Protein AF-A0A3B0XY89-F1 (afdb_monomer)

Radius of gyration: 15.85 Å; Cα contacts (8 Å, |Δi|>4): 131; chains: 1; bounding box: 28×22×47 Å

Nearest PDB structures (foldseek):
  7rj5-assembly1_G  TM=5.286E-01  e=5.612E-02  Escherichia coli
  1uyn-assembly1_X  TM=5.904E-01  e=2.575E+00  Neisseria meningitidis
  2wjr-assembly1_A  TM=6.863E-01  e=9.972E+00  Escherichia coli K-12
  7ktp-assembly1_D  TM=3.292E-01  e=1.348E+00  Homo sapiens
  6c24-assembly1_N  TM=3.163E-01  e=4.374E+00  Homo sapiens

Sequence (67 aa):
MILGLSKWEIVARTSQYTVPETTLNRTSAGINYIFASNIIAKLAYETNDDDIAPVDDKMLVQLAYGF

Solvent-accessible surface area (backbone atoms only — not comparable to full-atom values): 4045 Å² total; per-residue (Å²): 137,88,82,90,71,78,52,65,44,82,45,77,48,77,48,76,47,80,50,101,89,49,67,35,42,37,39,34,46,32,41,35,40,50,82,45,102,42,34,38,39,37,43,35,43,35,46,51,51,43,92,88,54,87,49,79,63,43,81,45,77,47,81,48,78,61,133

Mean predicted aligned error: 6.06 Å

Foldseek 3Di:
DDPDDAQKDKDKDWDWDDDPVDIKIKIKIWMWGDPDPFKIKIWMWMDIDDPPDDDDIDIDIDIGGDD

Secondary structure (DSSP, 8-state):
---S--SEEEEEEEEEEEETTEEEEEEEEEEEEEEETTEEEEEEEEEEE-SSS-PPPEEEEEEEE--

pLDDT: mean 88.27, std 13.09, range [41.06, 98.44]

Structure (mmCIF, N/CA/C/O backbone):
data_AF-A0A3B0XY89-F1
#
_entry.id   AF-A0A3B0XY89-F1
#
loop_
_atom_site.group_PDB
_atom_site.id
_atom_site.type_symbol
_atom_site.label_atom_id
_atom_site.label_alt_id
_atom_site.label_comp_id
_atom_site.label_asym_id
_atom_site.label_entity_id
_atom_site.label_seq_id
_atom_site.pdbx_PDB_ins_code
_atom_site.Cartn_x
_atom_site.Cartn_y
_atom_site.Cartn_z
_atom_site.occupancy
_atom_site.B_iso_or_equiv
_atom_site.auth_seq_id
_atom_site.auth_comp_id
_atom_site.auth_asym_id
_atom_site.auth_atom_id
_atom_site.pdbx_PDB_model_num
ATOM 1 N N . MET A 1 1 ? -7.987 -0.292 25.582 1.00 41.06 1 MET A N 1
ATOM 2 C CA . MET A 1 1 ? -8.067 1.174 25.404 1.00 41.06 1 MET A CA 1
ATOM 3 C C . MET A 1 1 ? -6.700 1.639 24.925 1.00 41.06 1 MET A C 1
ATOM 5 O O . MET A 1 1 ? -5.767 1.589 25.710 1.00 41.06 1 MET A O 1
ATOM 9 N N . ILE A 1 2 ? -6.543 1.964 23.638 1.00 47.12 2 ILE A N 1
ATOM 10 C CA . ILE A 1 2 ? -5.291 2.537 23.119 1.00 47.12 2 ILE A CA 1
ATOM 11 C C . ILE A 1 2 ? -5.464 4.055 23.164 1.00 47.12 2 ILE A C 1
ATOM 13 O O . ILE A 1 2 ? -6.332 4.605 22.490 1.00 47.12 2 ILE A O 1
ATOM 17 N N . LEU A 1 3 ? -4.694 4.701 24.034 1.00 48.97 3 LEU A N 1
ATOM 18 C CA . LEU A 1 3 ? -4.641 6.149 24.193 1.00 48.97 3 LEU A CA 1
ATOM 19 C C . LEU A 1 3 ? -3.770 6.743 23.068 1.00 48.97 3 LEU A C 1
ATOM 21 O O . LEU A 1 3 ? -2.593 6.420 22.964 1.00 48.97 3 LEU A O 1
ATOM 25 N N . GLY A 1 4 ? -4.345 7.616 22.237 1.00 55.19 4 GLY A N 1
ATOM 26 C CA . GLY A 1 4 ? -3.633 8.759 21.640 1.00 55.19 4 GLY A CA 1
ATOM 27 C C . GLY A 1 4 ? -2.713 8.578 20.421 1.00 55.19 4 GLY A C 1
ATOM 28 O O . GLY A 1 4 ? -2.141 9.578 19.998 1.00 55.19 4 GLY A O 1
ATOM 29 N N . LEU A 1 5 ? -2.559 7.396 19.818 1.00 67.69 5 LEU A N 1
ATOM 30 C CA . LEU A 1 5 ? -1.766 7.256 18.582 1.00 67.69 5 LEU A CA 1
ATOM 31 C C . LEU A 1 5 ? -2.633 7.474 17.331 1.00 67.69 5 LEU A C 1
ATOM 33 O O . LEU A 1 5 ? -3.751 6.963 17.241 1.00 67.69 5 LEU A O 1
ATOM 37 N N . SER A 1 6 ? -2.122 8.254 16.370 1.00 82.69 6 SER A N 1
ATOM 38 C CA . SER A 1 6 ? -2.760 8.465 15.063 1.00 82.69 6 SER A CA 1
ATOM 39 C C . SER A 1 6 ? -3.052 7.122 14.384 1.00 82.69 6 SER A C 1
ATOM 41 O O . SER A 1 6 ? -2.194 6.247 14.347 1.00 82.69 6 SER A O 1
ATOM 43 N N . LYS A 1 7 ? -4.258 6.966 13.820 1.00 92.62 7 LYS A N 1
ATOM 44 C CA . LYS A 1 7 ? -4.668 5.773 13.050 1.00 92.62 7 LYS A CA 1
ATOM 45 C C . LYS A 1 7 ? -4.096 5.733 11.628 1.00 92.62 7 LYS A C 1
ATOM 47 O O . LYS A 1 7 ? -4.379 4.794 10.888 1.00 92.62 7 LYS A O 1
ATOM 52 N N . TRP A 1 8 ? -3.360 6.771 11.241 1.00 95.31 8 TRP A N 1
ATOM 53 C CA . TRP A 1 8 ? -2.768 6.928 9.920 1.00 95.31 8 TRP A CA 1
ATOM 54 C C . TRP A 1 8 ? -1.287 6.572 9.942 1.00 95.31 8 TRP A C 1
ATOM 56 O O . TRP A 1 8 ? -0.551 7.072 10.791 1.00 95.31 8 TRP A O 1
ATOM 66 N N . GLU A 1 9 ? -0.850 5.796 8.955 1.00 95.44 9 GLU A N 1
ATOM 67 C CA . GLU A 1 9 ? 0.565 5.509 8.710 1.00 95.44 9 GLU A CA 1
ATOM 68 C C . GLU A 1 9 ? 0.917 5.905 7.278 1.00 95.44 9 GLU A C 1
ATOM 70 O O . GLU A 1 9 ? 0.213 5.526 6.345 1.00 95.44 9 GLU A O 1
ATOM 75 N N . ILE A 1 10 ? 2.008 6.646 7.089 1.00 95.38 10 ILE A N 1
ATOM 76 C CA . ILE A 1 10 ? 2.565 6.915 5.759 1.00 95.38 10 ILE A CA 1
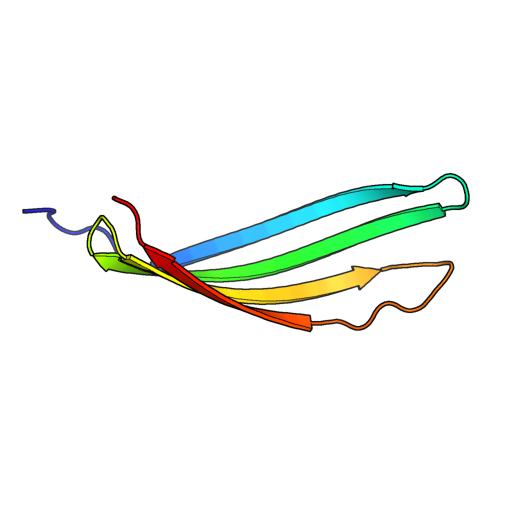ATOM 77 C C . ILE A 1 10 ? 3.599 5.835 5.456 1.00 95.38 10 ILE A C 1
ATOM 79 O O . ILE A 1 10 ? 4.407 5.484 6.315 1.00 95.38 10 ILE A O 1
ATOM 83 N N . VAL A 1 11 ? 3.588 5.322 4.229 1.00 96.50 11 VAL A N 1
ATOM 84 C CA . VAL A 1 11 ? 4.510 4.282 3.776 1.00 96.50 11 VAL A CA 1
ATOM 85 C C . VAL A 1 11 ? 5.201 4.742 2.504 1.00 96.50 11 VAL A C 1
ATOM 87 O O . VAL A 1 11 ? 4.547 5.113 1.534 1.00 96.50 11 VAL A O 1
ATOM 90 N N . ALA A 1 12 ? 6.525 4.659 2.493 1.00 96.81 12 ALA A N 1
ATOM 91 C CA . ALA A 1 12 ? 7.329 4.735 1.285 1.00 96.81 12 ALA A CA 1
ATOM 92 C C . ALA A 1 12 ? 8.124 3.434 1.155 1.00 96.81 12 ALA A C 1
ATOM 94 O O . ALA A 1 12 ? 8.626 2.901 2.146 1.00 96.81 12 ALA A O 1
ATOM 95 N N . ARG A 1 13 ? 8.225 2.905 -0.061 1.00 95.12 13 ARG A N 1
ATOM 96 C CA . ARG A 1 13 ? 9.008 1.705 -0.364 1.00 95.12 13 ARG A 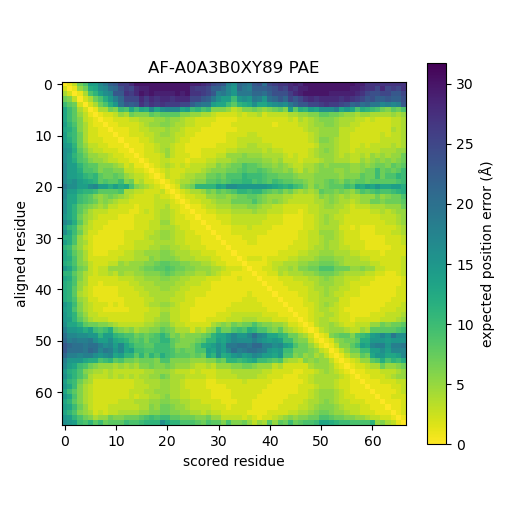CA 1
ATOM 97 C C . ARG A 1 13 ? 9.773 1.929 -1.650 1.00 95.12 13 ARG A C 1
ATOM 99 O O . ARG A 1 13 ? 9.209 2.419 -2.619 1.00 95.12 13 ARG A O 1
ATOM 106 N N . THR A 1 14 ? 11.025 1.503 -1.653 1.00 94.44 14 THR A N 1
ATOM 107 C CA . THR A 1 14 ? 11.817 1.307 -2.864 1.00 94.44 14 THR A CA 1
ATOM 108 C C . THR A 1 14 ? 12.197 -0.167 -2.954 1.00 94.44 14 THR A C 1
ATOM 110 O O . THR A 1 14 ? 12.357 -0.844 -1.932 1.00 94.44 14 THR A O 1
ATOM 113 N N . SER A 1 15 ? 12.237 -0.715 -4.157 1.00 91.44 15 SER A N 1
ATOM 114 C CA . SER A 1 15 ? 12.588 -2.108 -4.414 1.00 91.44 15 SER A CA 1
ATOM 115 C C . SER A 1 15 ? 13.286 -2.210 -5.759 1.00 91.44 15 SER A C 1
ATOM 117 O O . SER A 1 15 ? 12.932 -1.502 -6.699 1.00 91.44 15 SER A O 1
ATOM 119 N N . GLN A 1 16 ? 14.262 -3.106 -5.835 1.00 90.50 16 GLN A N 1
ATOM 120 C CA . GLN A 1 16 ? 15.011 -3.387 -7.047 1.00 90.50 16 GLN A CA 1
ATOM 121 C C . GLN A 1 16 ? 14.889 -4.873 -7.373 1.00 90.50 16 GLN A C 1
ATOM 123 O O . GLN A 1 16 ? 15.033 -5.716 -6.485 1.00 90.50 16 GLN A O 1
ATOM 128 N N . TYR A 1 17 ? 14.616 -5.184 -8.637 1.00 85.56 17 TYR A N 1
ATOM 129 C CA . TYR A 1 17 ? 14.509 -6.551 -9.132 1.00 85.56 17 TYR A CA 1
ATOM 130 C C . TYR A 1 17 ? 15.471 -6.736 -10.295 1.00 85.56 17 TYR A C 1
ATOM 132 O O . TYR A 1 17 ? 15.340 -6.078 -11.321 1.00 85.56 17 TYR A O 1
ATOM 140 N N . THR A 1 18 ? 16.429 -7.643 -10.146 1.00 87.19 18 THR A N 1
ATOM 141 C CA . THR A 1 18 ? 17.305 -8.033 -11.250 1.00 87.19 18 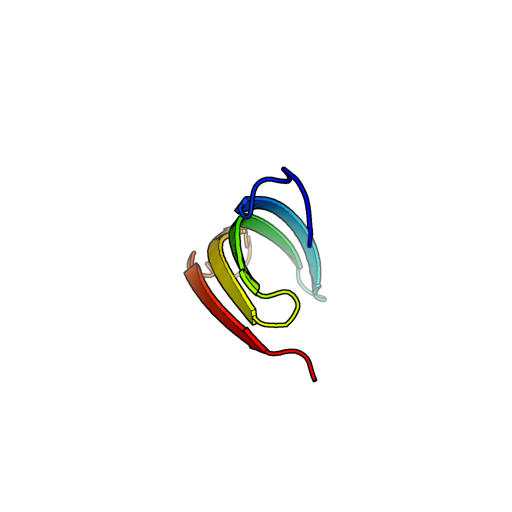THR A CA 1
ATOM 142 C C . THR A 1 18 ? 16.698 -9.233 -11.960 1.00 87.19 18 THR A C 1
ATOM 144 O O . THR A 1 18 ? 16.475 -10.281 -11.351 1.00 87.19 18 THR A O 1
ATOM 147 N N . VAL A 1 19 ? 16.436 -9.078 -13.252 1.00 82.81 19 VAL A N 1
ATOM 148 C CA . VAL A 1 19 ? 16.118 -10.166 -14.181 1.00 82.81 19 VAL A CA 1
ATOM 149 C C . VAL A 1 19 ? 17.320 -10.368 -15.114 1.00 82.81 19 VAL A C 1
ATOM 151 O O . VAL A 1 19 ? 18.159 -9.473 -15.205 1.00 82.81 19 VAL A O 1
ATOM 154 N N . PRO A 1 20 ? 17.471 -11.519 -15.795 1.00 86.62 20 PRO A N 1
ATOM 155 C CA . PRO A 1 20 ? 18.669 -11.800 -16.596 1.00 86.62 20 PRO A CA 1
ATOM 156 C C . PRO A 1 20 ? 19.042 -10.721 -17.628 1.00 86.62 20 PRO A C 1
ATOM 158 O O . PRO A 1 20 ? 20.211 -10.598 -17.976 1.00 86.62 20 PRO A O 1
ATOM 161 N N . GLU A 1 21 ? 18.064 -9.946 -18.098 1.00 83.62 21 GLU A N 1
ATOM 162 C CA . GLU A 1 21 ? 18.231 -8.952 -19.162 1.00 83.62 21 GLU A CA 1
ATOM 163 C C . GLU A 1 21 ? 18.313 -7.503 -18.643 1.00 83.62 21 GLU A C 1
ATOM 165 O O . GLU A 1 21 ? 18.864 -6.654 -19.337 1.00 83.62 21 GLU A O 1
ATOM 170 N N . THR A 1 22 ? 17.815 -7.198 -17.432 1.00 82.81 22 THR A N 1
ATOM 171 C CA . THR A 1 22 ? 17.777 -5.824 -16.887 1.00 82.81 22 THR A CA 1
ATOM 172 C C . THR A 1 22 ? 17.609 -5.749 -15.369 1.00 82.81 22 THR A C 1
ATOM 174 O O . THR A 1 22 ? 17.330 -6.734 -14.684 1.00 82.81 22 THR A O 1
ATOM 177 N N . THR A 1 23 ? 17.764 -4.540 -14.836 1.00 84.25 23 THR A N 1
ATOM 178 C CA . THR A 1 23 ? 17.424 -4.180 -13.464 1.00 84.25 23 THR A CA 1
ATOM 179 C C . THR A 1 23 ? 16.215 -3.254 -13.460 1.00 84.25 23 THR A C 1
ATOM 181 O O . THR A 1 23 ? 16.221 -2.216 -14.106 1.00 84.25 23 THR A O 1
ATOM 184 N N . LEU A 1 24 ? 15.197 -3.623 -12.689 1.00 86.75 24 LEU A N 1
ATOM 185 C CA . LEU A 1 24 ? 13.942 -2.895 -12.562 1.00 86.75 24 LEU A CA 1
ATOM 186 C C . LEU A 1 24 ? 13.905 -2.164 -11.231 1.00 86.75 24 LEU A C 1
ATOM 188 O O . LEU A 1 24 ? 14.072 -2.795 -10.180 1.00 86.75 24 LEU A O 1
ATOM 192 N N . ASN A 1 25 ? 13.633 -0.863 -11.266 1.00 90.06 25 ASN A N 1
ATOM 193 C CA . ASN A 1 25 ? 13.451 -0.069 -10.061 1.00 90.06 25 ASN A CA 1
ATOM 194 C C . ASN A 1 25 ? 11.970 0.232 -9.859 1.00 90.06 25 ASN A C 1
ATOM 196 O O . ASN A 1 25 ? 11.239 0.618 -10.769 1.00 90.06 25 ASN A O 1
ATOM 200 N N . ARG A 1 26 ? 11.515 0.060 -8.623 1.00 91.56 26 ARG A N 1
ATOM 201 C CA . ARG A 1 26 ? 10.130 0.289 -8.238 1.00 91.56 26 ARG A CA 1
ATOM 202 C C . ARG A 1 26 ? 10.083 1.130 -6.986 1.00 91.56 26 ARG A C 1
ATOM 204 O O . ARG A 1 26 ? 10.709 0.792 -5.981 1.00 91.56 26 ARG A O 1
ATOM 211 N N . THR A 1 27 ? 9.287 2.187 -7.030 1.00 94.62 27 THR A N 1
ATOM 212 C CA . THR A 1 27 ? 9.034 3.032 -5.864 1.00 94.62 27 THR A CA 1
ATOM 213 C C . THR A 1 27 ? 7.538 3.117 -5.627 1.00 94.62 27 THR A C 1
ATOM 215 O O . THR A 1 27 ? 6.759 3.194 -6.565 1.00 94.62 27 THR A O 1
ATOM 218 N N . SER A 1 28 ? 7.110 3.082 -4.370 1.00 96.12 28 SER A N 1
ATOM 219 C CA . SER A 1 28 ? 5.710 3.287 -4.012 1.00 96.12 28 SER A CA 1
ATOM 220 C C . SER A 1 28 ? 5.580 4.216 -2.820 1.00 96.12 28 SER A C 1
ATOM 222 O O . SER A 1 28 ? 6.337 4.082 -1.855 1.00 96.12 28 SER A O 1
ATOM 224 N N . ALA A 1 29 ? 4.577 5.085 -2.856 1.00 97.94 29 ALA A N 1
ATOM 225 C CA . ALA A 1 29 ? 4.169 5.923 -1.739 1.00 97.94 29 ALA A CA 1
ATOM 226 C C . ALA A 1 29 ? 2.694 5.667 -1.425 1.00 97.94 29 ALA A C 1
ATOM 228 O O . ALA A 1 29 ? 1.873 5.517 -2.329 1.00 97.94 29 ALA A O 1
ATOM 229 N N . GLY A 1 30 ? 2.342 5.606 -0.147 1.00 97.81 30 GLY A N 1
ATOM 230 C CA . GLY A 1 30 ? 0.986 5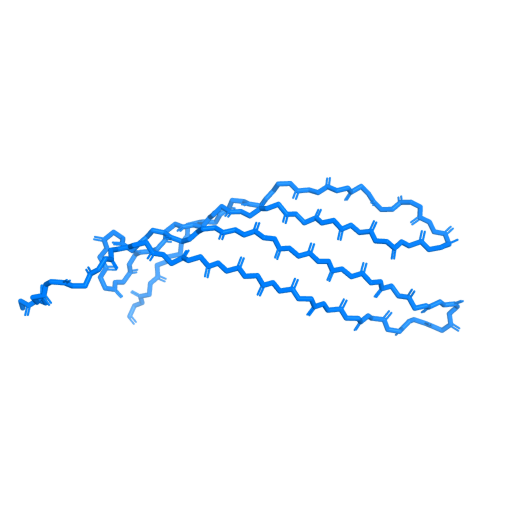.285 0.260 1.00 97.81 30 GLY A CA 1
ATOM 231 C C . GLY A 1 30 ? 0.663 5.648 1.695 1.00 97.81 30 GLY A C 1
ATOM 232 O O . GLY A 1 30 ? 1.498 6.142 2.454 1.00 97.81 30 GLY A O 1
ATOM 233 N N . ILE A 1 31 ? -0.587 5.380 2.046 1.00 97.94 31 ILE A N 1
ATOM 234 C CA . ILE A 1 31 ? -1.165 5.604 3.361 1.00 97.94 31 ILE A CA 1
ATOM 235 C C . ILE A 1 31 ? -1.917 4.355 3.814 1.00 97.94 31 ILE A C 1
ATOM 237 O O . ILE A 1 31 ? -2.618 3.711 3.028 1.00 97.94 31 ILE A O 1
ATOM 241 N N . ASN A 1 32 ? -1.809 4.045 5.100 1.00 97.62 32 ASN A N 1
ATOM 242 C CA . ASN A 1 32 ? -2.634 3.051 5.767 1.00 97.62 32 ASN A CA 1
ATOM 243 C C . ASN A 1 32 ? -3.572 3.751 6.746 1.00 97.62 32 ASN A C 1
ATOM 245 O O . ASN A 1 32 ? -3.187 4.720 7.404 1.00 97.62 32 ASN A O 1
ATOM 249 N N . TYR A 1 33 ? -4.773 3.204 6.890 1.00 96.56 33 TYR A N 1
ATOM 250 C CA . TYR A 1 33 ? -5.705 3.564 7.945 1.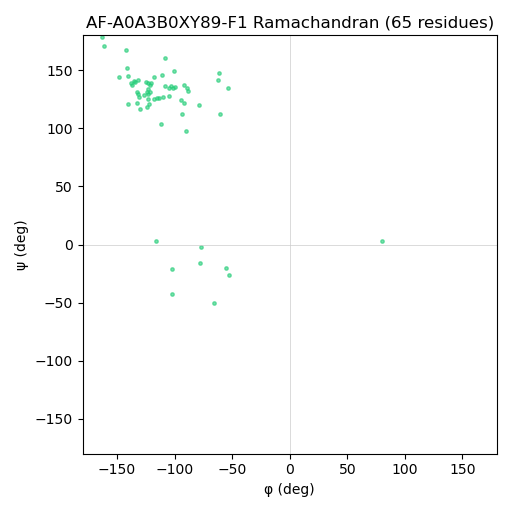00 96.56 33 TYR A CA 1
ATOM 251 C C . TYR A 1 33 ? -6.070 2.334 8.771 1.00 96.56 33 TYR A C 1
ATOM 253 O O . TYR A 1 33 ? -6.616 1.356 8.252 1.00 96.56 33 TYR A O 1
ATOM 261 N N . ILE A 1 34 ? -5.786 2.399 10.069 1.00 95.88 34 ILE A N 1
ATOM 262 C CA . ILE A 1 34 ? -6.068 1.338 11.034 1.00 95.88 34 ILE A CA 1
ATOM 263 C C . ILE A 1 34 ? -7.466 1.576 11.613 1.00 95.88 34 ILE A C 1
ATOM 265 O O . ILE A 1 34 ? -7.653 2.370 12.540 1.00 95.88 34 ILE A O 1
ATOM 269 N N . PHE A 1 35 ? -8.475 0.890 11.073 1.00 94.19 35 PHE A N 1
ATOM 270 C CA . PHE A 1 35 ? -9.849 0.992 11.577 1.00 94.19 35 PHE A CA 1
ATOM 271 C C . PHE A 1 35 ? -9.948 0.428 12.995 1.00 94.19 35 PHE A C 1
ATOM 273 O O . PHE A 1 35 ? -10.440 1.101 13.910 1.00 94.19 35 PHE A O 1
ATOM 280 N N . ALA A 1 36 ? -9.423 -0.785 13.155 1.00 93.56 36 ALA A N 1
ATOM 281 C CA . ALA A 1 36 ? -9.350 -1.556 14.386 1.00 93.56 36 ALA A CA 1
ATOM 282 C C . ALA A 1 36 ? -8.011 -2.305 14.427 1.00 93.56 36 ALA A C 1
ATOM 284 O O . ALA A 1 36 ? -7.329 -2.411 13.411 1.00 93.56 36 ALA A O 1
ATOM 285 N N . SER A 1 37 ? -7.643 -2.865 15.581 1.00 91.12 37 SER A N 1
ATOM 286 C CA . SER A 1 37 ? -6.387 -3.617 15.753 1.00 91.12 37 SER A CA 1
ATOM 287 C C . SER A 1 37 ? -6.215 -4.777 14.766 1.00 91.12 37 SER A C 1
ATOM 289 O O . SER A 1 37 ? -5.099 -5.223 14.537 1.00 91.12 37 SER A O 1
ATOM 291 N N . ASN A 1 38 ? -7.311 -5.248 14.175 1.00 94.31 38 ASN A N 1
ATOM 292 C CA . ASN A 1 38 ? -7.358 -6.332 13.211 1.00 94.31 38 ASN A CA 1
ATOM 293 C C . ASN A 1 38 ? -7.833 -5.914 11.810 1.00 94.31 38 ASN A C 1
ATOM 295 O O . ASN A 1 38 ? -7.985 -6.787 10.964 1.00 94.31 38 ASN A O 1
ATOM 299 N N . ILE A 1 39 ? -8.107 -4.630 11.548 1.00 96.88 39 ILE A N 1
ATOM 300 C CA . ILE A 1 39 ? -8.624 -4.162 10.250 1.00 96.88 39 ILE A CA 1
ATOM 301 C C . ILE A 1 39 ? -7.829 -2.947 9.781 1.00 96.88 39 ILE A C 1
ATOM 303 O O . ILE A 1 39 ? -7.832 -1.905 10.441 1.00 96.88 39 ILE A O 1
ATOM 307 N N . ILE A 1 40 ? -7.219 -3.058 8.599 1.00 97.69 40 ILE A N 1
ATOM 308 C CA . ILE A 1 40 ? -6.427 -1.989 7.978 1.00 97.69 40 ILE A CA 1
ATOM 309 C C . ILE A 1 40 ? -6.844 -1.826 6.513 1.00 97.69 40 ILE A C 1
ATOM 311 O O . ILE A 1 40 ? -6.874 -2.812 5.777 1.00 97.69 40 ILE A O 1
ATOM 315 N N . ALA A 1 41 ? -7.110 -0.593 6.070 1.00 97.88 41 ALA A N 1
ATOM 316 C CA . ALA A 1 41 ? -7.125 -0.266 4.640 1.00 97.88 41 ALA A CA 1
ATOM 317 C C . ALA A 1 41 ? -5.831 0.419 4.224 1.00 97.88 41 ALA A C 1
ATOM 319 O O . ALA A 1 41 ? -5.223 1.145 5.009 1.00 97.88 41 ALA A O 1
ATOM 320 N N . LYS A 1 42 ? -5.436 0.200 2.974 1.00 98.44 42 LYS A N 1
ATOM 321 C CA . LYS A 1 42 ? -4.222 0.755 2.385 1.00 98.44 42 LYS A CA 1
ATOM 322 C C . LYS A 1 42 ? -4.522 1.308 1.004 1.00 98.44 42 LYS A C 1
ATOM 324 O O . LYS A 1 42 ? -5.251 0.684 0.231 1.00 98.44 42 LYS A O 1
ATOM 329 N N . LEU A 1 43 ? -3.924 2.453 0.712 1.00 98.44 43 LEU A N 1
ATOM 330 C CA . LEU A 1 43 ? -3.930 3.097 -0.593 1.00 98.44 43 LEU A CA 1
ATOM 331 C C . LEU A 1 43 ? -2.491 3.465 -0.941 1.00 98.44 43 LEU A C 1
ATOM 333 O O . LEU A 1 43 ? -1.831 4.132 -0.147 1.00 98.44 43 LEU A O 1
ATOM 337 N N . ALA A 1 44 ? -2.003 3.055 -2.106 1.00 98.25 44 ALA A N 1
ATOM 338 C CA . ALA A 1 44 ? -0.663 3.403 -2.564 1.00 98.25 44 ALA A CA 1
ATOM 339 C C . ALA A 1 44 ? -0.632 3.685 -4.066 1.00 98.25 44 ALA A C 1
ATOM 341 O O . ALA A 1 44 ? -1.422 3.126 -4.823 1.00 98.25 44 ALA A O 1
ATOM 342 N N . TYR A 1 45 ? 0.305 4.530 -4.479 1.00 97.50 45 TYR A N 1
ATOM 343 C CA . TYR A 1 45 ? 0.711 4.711 -5.866 1.00 97.50 45 TYR A CA 1
ATOM 344 C C . TYR A 1 45 ? 2.103 4.114 -6.048 1.00 97.50 45 TYR A C 1
ATOM 346 O O . TYR A 1 45 ? 2.972 4.300 -5.193 1.00 97.50 45 TYR A O 1
ATOM 354 N N . GLU A 1 46 ? 2.304 3.383 -7.136 1.00 96.06 46 GLU A N 1
ATOM 355 C CA . GLU A 1 46 ? 3.557 2.718 -7.472 1.00 96.06 46 GLU A CA 1
ATOM 356 C C . GLU A 1 46 ? 4.043 3.182 -8.842 1.00 96.06 46 GLU A C 1
ATOM 358 O O . GLU A 1 46 ? 3.312 3.052 -9.824 1.00 96.06 46 GLU A O 1
ATOM 363 N N . THR A 1 47 ? 5.284 3.668 -8.883 1.00 93.62 47 THR A N 1
ATOM 364 C CA . THR A 1 47 ? 6.006 4.032 -10.099 1.00 93.62 47 THR A CA 1
ATOM 365 C C . THR A 1 47 ? 6.968 2.925 -10.499 1.00 93.62 47 THR A C 1
ATOM 367 O O . THR 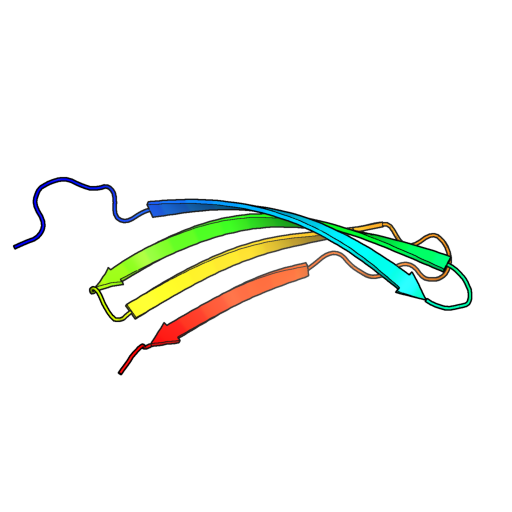A 1 47 ? 7.705 2.405 -9.645 1.00 93.62 47 THR A O 1
ATOM 370 N N . ASN A 1 48 ? 6.992 2.589 -11.785 1.00 88.81 48 ASN A N 1
ATOM 371 C CA . ASN A 1 48 ? 7.910 1.594 -12.333 1.00 88.81 48 ASN A CA 1
ATOM 372 C C . ASN A 1 48 ? 8.879 2.265 -13.308 1.00 88.81 48 ASN A C 1
ATOM 374 O O . ASN A 1 48 ? 8.457 2.937 -14.241 1.00 88.81 48 ASN A O 1
ATOM 378 N N . ASP A 1 49 ? 10.172 2.068 -13.070 1.00 82.56 49 ASP A N 1
ATOM 379 C CA . ASP A 1 49 ? 11.242 2.507 -13.959 1.00 82.56 49 ASP A CA 1
ATOM 380 C C . ASP A 1 49 ? 11.884 1.245 -14.552 1.00 82.56 49 ASP A C 1
ATOM 382 O O . ASP A 1 49 ? 12.554 0.477 -13.846 1.00 82.56 49 ASP A O 1
ATOM 386 N N . ASP A 1 50 ? 11.543 0.970 -15.813 1.00 72.75 50 ASP A N 1
ATOM 387 C CA . ASP A 1 50 ? 11.925 -0.222 -16.573 1.00 72.75 50 ASP A CA 1
ATOM 388 C C . ASP A 1 50 ? 12.489 0.207 -17.935 1.00 72.75 50 ASP A C 1
ATOM 390 O O . ASP A 1 50 ? 11.786 0.793 -18.761 1.00 72.75 50 ASP A O 1
ATOM 394 N N . ASP A 1 51 ? 13.767 -0.102 -18.153 1.00 68.00 51 ASP A N 1
ATOM 395 C CA . ASP A 1 51 ? 14.511 0.250 -19.366 1.00 68.00 51 ASP A CA 1
ATOM 396 C C . ASP A 1 51 ? 14.202 -0.667 -20.569 1.00 68.00 51 ASP A C 1
ATOM 398 O O . ASP A 1 51 ? 14.544 -0.327 -21.704 1.00 68.00 51 ASP A O 1
ATOM 402 N N . ILE A 1 52 ? 13.593 -1.841 -20.352 1.00 70.56 52 ILE A N 1
ATOM 403 C CA . ILE A 1 52 ? 13.337 -2.843 -21.404 1.00 70.56 52 ILE A CA 1
ATOM 404 C C . ILE A 1 52 ? 11.884 -2.824 -21.868 1.00 70.56 52 ILE A C 1
ATOM 406 O O . ILE A 1 52 ? 11.622 -2.927 -23.070 1.00 70.56 52 ILE A O 1
ATOM 410 N N . ALA A 1 53 ? 10.938 -2.713 -20.940 1.00 68.12 53 ALA A N 1
ATOM 411 C CA . ALA A 1 53 ? 9.520 -2.679 -21.261 1.00 68.12 53 ALA A CA 1
ATOM 412 C C . ALA A 1 53 ? 8.808 -1.666 -20.362 1.00 68.12 53 ALA A C 1
ATOM 414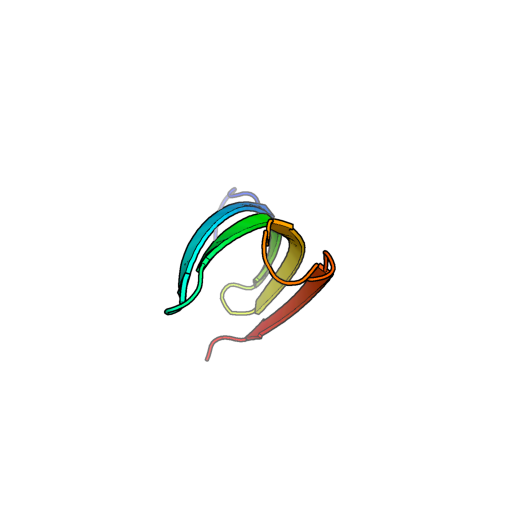 O O . ALA A 1 53 ? 8.820 -1.841 -19.151 1.00 68.12 53 ALA A O 1
ATOM 415 N N . PRO A 1 54 ? 8.138 -0.636 -20.907 1.00 70.00 54 PRO A N 1
ATOM 416 C CA . PRO A 1 54 ? 7.410 0.308 -20.071 1.00 70.00 54 PRO A CA 1
ATOM 417 C C . PRO A 1 54 ? 6.327 -0.437 -19.282 1.00 70.00 54 PRO A C 1
ATOM 419 O O . PRO A 1 54 ? 5.372 -0.968 -19.852 1.00 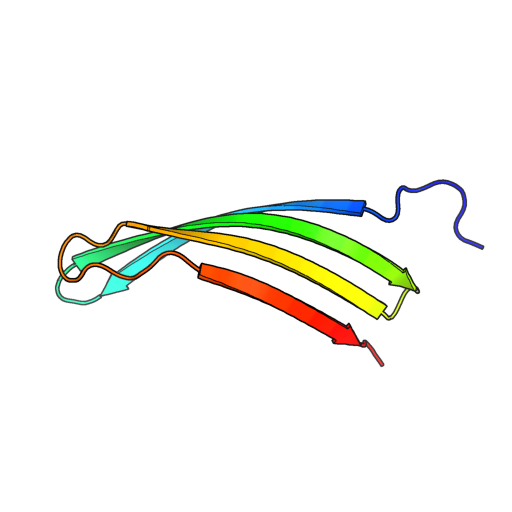70.00 54 PRO A O 1
ATOM 422 N N . VAL A 1 55 ? 6.505 -0.506 -17.964 1.00 80.06 55 VAL A N 1
ATOM 423 C CA . VAL A 1 55 ? 5.501 -1.018 -17.034 1.00 80.06 55 VAL A CA 1
ATOM 424 C C . VAL A 1 55 ? 4.708 0.170 -16.521 1.00 80.06 55 VAL A C 1
ATOM 426 O O . VAL A 1 55 ? 5.280 1.094 -15.952 1.00 80.06 55 VAL A O 1
ATOM 429 N N . ASP A 1 56 ? 3.389 0.124 -16.686 1.00 89.00 56 ASP A N 1
ATOM 430 C CA . ASP A 1 56 ? 2.530 1.214 -16.239 1.00 89.00 56 ASP A CA 1
ATOM 431 C C . ASP A 1 56 ? 2.604 1.417 -14.719 1.00 89.00 56 ASP A C 1
ATOM 433 O O . ASP A 1 56 ? 2.632 0.475 -13.909 1.00 89.00 56 ASP A O 1
ATOM 437 N N . ASP A 1 57 ? 2.570 2.685 -14.331 1.00 93.06 57 ASP A N 1
ATOM 438 C CA . ASP A 1 57 ? 2.324 3.084 -12.957 1.00 93.06 57 ASP A CA 1
ATOM 439 C C . ASP A 1 57 ? 0.938 2.612 -12.506 1.00 93.06 57 ASP A C 1
ATOM 441 O O . ASP A 1 57 ? -0.014 2.539 -13.291 1.00 93.06 57 ASP A O 1
ATOM 445 N N . LYS A 1 58 ? 0.793 2.293 -11.215 1.00 94.00 58 LYS A N 1
ATOM 446 C CA . LYS A 1 58 ? -0.468 1.736 -10.711 1.00 94.00 58 LYS A CA 1
ATOM 447 C C . LYS A 1 58 ? -0.893 2.249 -9.350 1.00 94.00 58 LYS A C 1
ATOM 449 O O . LYS A 1 58 ? -0.092 2.460 -8.443 1.00 94.00 58 LYS A O 1
ATOM 454 N N . MET A 1 59 ? -2.211 2.369 -9.208 1.00 97.00 59 MET A N 1
ATOM 455 C CA . MET A 1 59 ? -2.892 2.571 -7.933 1.00 97.00 59 MET A CA 1
ATOM 456 C C . MET A 1 59 ? -3.200 1.216 -7.294 1.00 97.00 59 MET A C 1
ATOM 458 O O . MET A 1 59 ? -3.748 0.319 -7.933 1.00 97.00 59 MET A O 1
ATOM 462 N N . LEU A 1 60 ? -2.878 1.079 -6.013 1.00 97.00 60 LEU A N 1
ATOM 463 C CA . LEU A 1 60 ? -3.061 -0.132 -5.224 1.00 97.00 60 LEU A CA 1
ATOM 464 C C . LEU A 1 60 ? -4.025 0.160 -4.076 1.00 97.00 60 LEU A C 1
ATOM 466 O O . LEU A 1 60 ? -3.786 1.060 -3.270 1.00 97.00 60 LEU A O 1
ATOM 470 N N . VAL A 1 61 ? -5.096 -0.627 -3.984 1.00 97.75 61 VAL A N 1
ATOM 471 C CA . VAL A 1 61 ? -6.068 -0.572 -2.886 1.00 97.75 61 VAL A CA 1
ATOM 472 C C . VAL A 1 61 ? -6.113 -1.934 -2.213 1.00 97.75 61 VAL A C 1
ATOM 474 O O . VAL A 1 61 ? -6.239 -2.957 -2.884 1.00 97.75 61 VAL A O 1
ATOM 477 N N . GLN A 1 62 ? -6.023 -1.958 -0.886 1.00 98.12 62 GLN A N 1
ATOM 478 C CA . GLN A 1 62 ? -6.111 -3.190 -0.109 1.00 98.12 62 GLN A CA 1
ATOM 479 C C . GLN A 1 62 ? -6.965 -2.986 1.138 1.00 98.12 62 GLN A C 1
ATOM 481 O O . GLN A 1 62 ? -6.815 -1.992 1.845 1.00 98.12 62 GLN A O 1
ATOM 486 N N . LEU A 1 63 ? -7.795 -3.981 1.447 1.00 97.94 63 LEU A N 1
ATOM 487 C CA . LEU A 1 63 ? -8.391 -4.166 2.764 1.00 97.94 63 LEU A CA 1
ATOM 488 C C . LEU A 1 63 ? -7.834 -5.459 3.366 1.00 97.94 63 LEU A C 1
ATOM 490 O O . LEU A 1 63 ? -7.875 -6.506 2.722 1.00 97.94 63 LEU A O 1
ATOM 494 N N . ALA A 1 64 ? -7.287 -5.377 4.575 1.00 97.62 64 ALA A N 1
ATOM 495 C CA . ALA A 1 64 ? -6.683 -6.500 5.280 1.00 97.62 64 ALA A CA 1
ATOM 496 C C . ALA A 1 64 ? -7.380 -6.737 6.625 1.00 97.62 64 ALA A C 1
ATOM 498 O O . ALA A 1 64 ? -7.653 -5.787 7.362 1.00 97.62 64 ALA A O 1
ATOM 499 N N . TYR A 1 65 ? -7.625 -8.012 6.934 1.00 96.75 65 TYR A N 1
ATOM 500 C CA . TYR A 1 65 ? -8.178 -8.485 8.200 1.00 96.75 65 TYR A CA 1
ATOM 501 C C . TYR A 1 65 ? -7.223 -9.500 8.845 1.00 96.75 65 TYR A C 1
ATOM 503 O O . TYR A 1 65 ? -6.794 -10.436 8.170 1.00 96.75 65 TYR A O 1
ATOM 511 N N . GLY A 1 66 ? -6.887 -9.310 10.123 1.00 94.56 66 GLY A N 1
ATOM 512 C CA . GLY A 1 66 ? -6.096 -10.246 10.931 1.00 94.56 66 GLY A CA 1
ATOM 513 C C . GLY A 1 66 ? -6.979 -11.035 11.901 1.00 94.56 66 GLY A C 1
ATOM 514 O O . GLY A 1 66 ? -7.861 -10.451 12.528 1.00 94.56 66 GLY A O 1
ATOM 515 N N . PHE A 1 67 ? -6.756 -12.344 12.013 1.00 90.50 67 PHE A N 1
ATOM 516 C CA . PHE A 1 67 ? -7.458 -13.228 12.952 1.00 90.50 67 PHE A CA 1
ATOM 517 C C . PHE A 1 67 ? -6.632 -13.487 14.215 1.00 90.50 67 PHE A C 1
ATOM 519 O O . PHE A 1 67 ? -5.384 -13.429 14.125 1.00 90.50 67 PHE A O 1
#

Organism: NCBI:txid652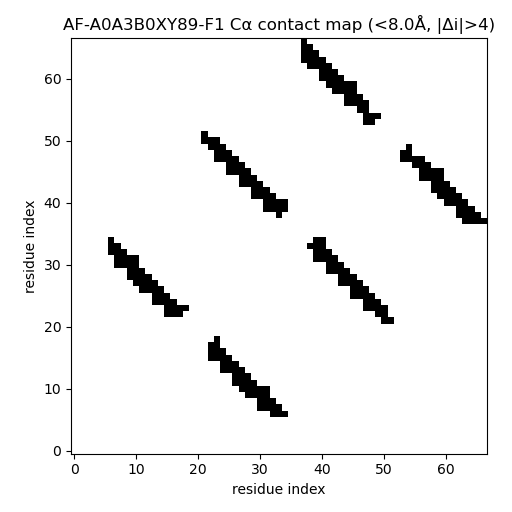676